Protein AF-A0A7U1GHY3-F1 (afdb_monomer_lite)

Radius of gyration: 21.49 Å; chains: 1; bounding box: 60×37×53 Å

Structure (mmCIF, N/CA/C/O backbone):
data_AF-A0A7U1GHY3-F1
#
_entry.id   AF-A0A7U1GHY3-F1
#
loop_
_atom_site.group_PDB
_atom_site.id
_atom_site.type_symbol
_atom_site.label_atom_id
_atom_site.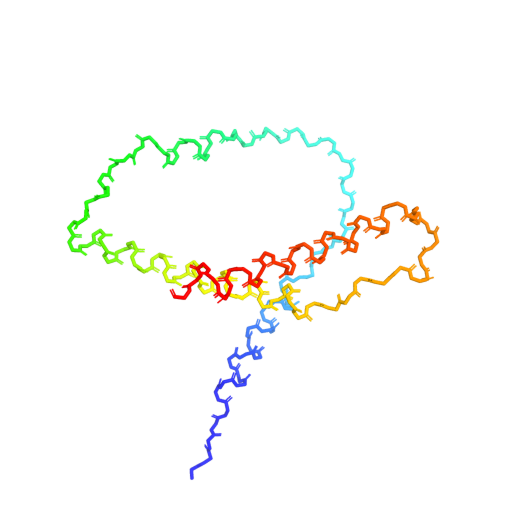label_alt_id
_atom_site.label_comp_id
_atom_site.label_asym_id
_atom_site.label_entity_id
_atom_site.label_seq_id
_atom_site.pdbx_PDB_ins_code
_atom_site.Cartn_x
_atom_site.Cartn_y
_atom_site.Cartn_z
_atom_site.occupancy
_atom_site.B_iso_or_equiv
_atom_site.auth_seq_id
_atom_site.auth_comp_id
_atom_site.auth_asym_id
_atom_site.auth_atom_id
_atom_site.pdbx_PDB_model_num
ATOM 1 N N . MET A 1 1 ? 39.819 6.958 12.317 1.00 42.56 1 MET A N 1
ATOM 2 C CA . MET A 1 1 ? 38.882 7.774 11.509 1.00 42.56 1 MET A CA 1
ATOM 3 C C . MET A 1 1 ? 37.484 7.627 12.092 1.00 42.56 1 MET A C 1
ATOM 5 O O . MET A 1 1 ? 36.921 6.540 12.037 1.00 42.56 1 MET A O 1
ATOM 9 N N . THR A 1 2 ? 36.945 8.674 12.709 1.00 52.19 2 THR A N 1
ATOM 10 C CA . THR A 1 2 ? 35.567 8.705 13.219 1.00 52.19 2 THR A CA 1
ATOM 11 C C . THR A 1 2 ? 34.596 8.733 12.037 1.00 52.19 2 THR A C 1
ATOM 13 O O . THR A 1 2 ? 34.580 9.682 11.254 1.00 52.19 2 THR A O 1
ATOM 16 N N . LYS A 1 3 ? 33.808 7.665 11.860 1.00 59.47 3 LYS A N 1
ATOM 17 C CA . LYS A 1 3 ? 32.784 7.591 10.810 1.00 59.47 3 LYS A CA 1
ATOM 18 C C . LYS A 1 3 ? 31.659 8.561 11.170 1.00 59.47 3 LYS A C 1
ATOM 20 O O . LYS A 1 3 ? 30.871 8.283 12.069 1.00 59.47 3 LYS A O 1
ATOM 25 N N . LYS A 1 4 ? 31.598 9.711 10.497 1.00 62.75 4 LYS A N 1
ATOM 26 C CA . LYS A 1 4 ? 30.479 10.648 10.658 1.00 62.75 4 LYS A CA 1
ATOM 27 C C . LYS A 1 4 ? 29.180 9.946 10.223 1.00 62.75 4 LYS A C 1
ATOM 29 O O . LYS A 1 4 ? 29.166 9.343 9.145 1.00 62.75 4 LYS A O 1
ATOM 34 N N . PRO A 1 5 ? 28.097 9.992 11.016 1.00 65.12 5 PRO A N 1
ATOM 35 C CA . PRO A 1 5 ? 26.867 9.264 10.727 1.00 65.12 5 PRO A CA 1
ATOM 36 C C . PRO A 1 5 ? 26.017 10.021 9.692 1.00 65.12 5 PRO A C 1
ATOM 38 O O . PRO A 1 5 ? 24.921 10.490 9.985 1.00 65.12 5 PRO A O 1
ATOM 41 N N . TYR A 1 6 ? 26.520 10.132 8.459 1.00 61.62 6 TYR A N 1
ATOM 42 C CA . TYR A 1 6 ? 25.866 10.849 7.354 1.00 61.62 6 TYR A CA 1
ATOM 43 C C . TYR A 1 6 ? 24.426 10.379 7.097 1.00 61.62 6 TYR A C 1
ATOM 45 O O . TYR A 1 6 ? 23.556 11.193 6.804 1.00 61.62 6 TYR A O 1
ATOM 53 N N . LYS A 1 7 ? 24.147 9.082 7.282 1.00 56.09 7 LYS A N 1
ATOM 54 C CA . LYS A 1 7 ? 22.798 8.509 7.133 1.00 56.09 7 LYS A CA 1
ATOM 55 C C . LYS A 1 7 ? 21.811 9.031 8.182 1.00 56.09 7 LYS A C 1
ATOM 57 O O . LYS A 1 7 ? 20.653 9.266 7.863 1.00 56.09 7 LYS A O 1
ATOM 62 N N . VAL A 1 8 ? 22.276 9.244 9.415 1.00 59.31 8 VAL A N 1
ATOM 63 C CA . VAL A 1 8 ? 21.449 9.780 10.507 1.00 59.31 8 VAL A CA 1
ATOM 64 C C . VAL A 1 8 ? 21.209 11.272 10.295 1.00 59.31 8 VAL A C 1
ATOM 66 O O . VAL A 1 8 ? 20.097 11.738 10.503 1.00 59.31 8 VAL A O 1
ATOM 69 N N . MET A 1 9 ? 22.225 11.994 9.811 1.00 59.69 9 MET A N 1
ATOM 70 C CA . MET A 1 9 ? 22.146 13.432 9.540 1.00 59.69 9 MET A CA 1
ATOM 71 C C . MET A 1 9 ? 21.216 13.771 8.363 1.00 59.69 9 MET A C 1
ATOM 73 O O . MET A 1 9 ? 20.467 14.739 8.432 1.00 59.69 9 MET A O 1
ATOM 77 N N . ALA A 1 10 ? 21.226 12.965 7.297 1.00 59.91 10 ALA A N 1
ATOM 78 C CA . ALA A 1 10 ? 20.310 13.141 6.169 1.00 59.91 10 ALA A CA 1
ATOM 79 C C . ALA A 1 10 ? 18.853 12.837 6.559 1.00 59.91 10 ALA A C 1
ATOM 81 O O . ALA A 1 10 ? 17.941 13.573 6.185 1.00 59.91 10 ALA A O 1
ATOM 82 N N . LEU A 1 11 ? 18.637 11.785 7.360 1.00 55.78 11 LEU A N 1
ATOM 83 C CA . LEU A 1 11 ? 17.307 11.420 7.847 1.00 55.78 11 LEU A CA 1
ATOM 84 C C . LEU A 1 11 ? 16.735 12.486 8.794 1.00 55.78 11 LEU A C 1
ATOM 86 O O . LEU A 1 11 ? 15.566 12.843 8.680 1.00 55.78 11 LEU A O 1
ATOM 90 N N . SER A 1 12 ? 17.552 13.035 9.696 1.00 57.09 12 SER A N 1
ATOM 91 C CA . SER A 1 12 ? 17.113 14.095 10.606 1.00 57.09 12 SER A CA 1
ATOM 92 C C . SER A 1 12 ? 16.854 15.422 9.890 1.00 57.09 12 SER A C 1
ATOM 94 O O . SER A 1 12 ? 15.897 16.110 10.240 1.00 57.09 12 SER A O 1
ATOM 96 N N . ALA A 1 13 ? 17.632 15.755 8.854 1.00 58.19 13 ALA A N 1
ATOM 97 C CA . ALA A 1 13 ? 17.376 16.926 8.016 1.00 58.19 13 ALA A CA 1
ATOM 98 C C . ALA A 1 13 ? 16.031 16.822 7.276 1.00 58.19 13 ALA A C 1
ATOM 100 O O . ALA A 1 13 ? 15.251 17.771 7.300 1.00 58.19 13 ALA A O 1
ATOM 101 N N . LEU A 1 14 ? 15.713 15.660 6.691 1.00 54.12 14 LEU A N 1
ATOM 102 C CA . LEU A 1 14 ? 14.415 15.433 6.043 1.00 54.12 14 LEU A CA 1
ATOM 103 C C . LEU A 1 14 ? 13.254 15.551 7.041 1.00 54.12 14 LEU A C 1
ATOM 105 O O . LEU A 1 14 ? 12.289 16.264 6.776 1.00 54.12 14 LEU A O 1
ATOM 109 N N . MET A 1 15 ? 13.366 14.928 8.218 1.00 55.78 15 MET A N 1
ATOM 110 C CA . MET A 1 15 ? 12.327 14.997 9.256 1.00 55.78 15 MET A CA 1
ATOM 111 C C . MET A 1 15 ? 12.092 16.430 9.768 1.00 55.78 15 MET A C 1
ATOM 113 O O . MET A 1 15 ? 10.948 16.812 10.014 1.00 55.78 15 MET A O 1
ATOM 117 N N . ALA A 1 16 ? 13.144 17.247 9.889 1.00 55.62 16 ALA A N 1
ATOM 118 C CA . ALA A 1 16 ? 13.033 18.646 10.308 1.00 55.62 16 ALA A CA 1
ATOM 119 C C . ALA A 1 16 ? 12.317 19.529 9.267 1.00 55.62 16 ALA A C 1
ATOM 121 O O . ALA A 1 16 ? 11.510 20.381 9.643 1.00 55.62 16 ALA A O 1
ATOM 122 N N . VAL A 1 17 ? 12.550 19.294 7.969 1.00 56.41 17 VAL A N 1
ATOM 123 C CA . VAL A 1 17 ? 11.845 19.997 6.879 1.00 56.41 17 VAL A CA 1
ATOM 124 C C . VAL A 1 17 ? 10.341 19.702 6.914 1.00 56.41 17 VAL A C 1
ATOM 126 O O . VAL A 1 17 ? 9.534 20.620 6.777 1.00 56.41 17 VAL A O 1
ATOM 129 N N . PHE A 1 18 ? 9.940 18.455 7.186 1.00 57.97 18 PHE A N 1
ATOM 130 C CA . PHE A 1 18 ? 8.520 18.108 7.319 1.00 57.97 18 PHE A CA 1
ATOM 131 C C . PHE A 1 18 ? 7.866 18.708 8.572 1.00 57.97 18 PHE A C 1
ATOM 133 O O . PHE A 1 18 ? 6.717 19.141 8.504 1.00 57.97 18 PHE A O 1
ATOM 140 N N . ALA A 1 19 ? 8.572 18.779 9.704 1.00 57.09 19 ALA A N 1
ATOM 141 C CA . ALA A 1 19 ? 8.022 19.353 10.935 1.00 57.09 19 ALA A CA 1
ATOM 142 C C . ALA A 1 19 ? 7.792 20.874 10.830 1.00 57.09 19 ALA A C 1
ATOM 144 O O . ALA A 1 19 ? 6.787 21.376 11.328 1.00 57.09 19 ALA A O 1
ATOM 145 N N . ALA A 1 20 ? 8.674 21.600 10.137 1.00 54.81 20 ALA A N 1
ATOM 146 C CA . ALA A 1 20 ? 8.514 23.037 9.909 1.00 54.81 20 ALA A CA 1
ATOM 147 C C . ALA A 1 20 ? 7.420 23.371 8.872 1.00 54.81 20 ALA A C 1
ATOM 149 O O . ALA A 1 20 ? 6.839 24.452 8.926 1.00 54.81 20 ALA A O 1
ATOM 150 N N . GLY A 1 21 ? 7.111 22.450 7.949 1.00 52.31 21 GLY A N 1
ATOM 151 C CA . GLY A 1 21 ? 6.108 22.652 6.894 1.00 52.31 21 GLY A CA 1
ATOM 152 C C . GLY A 1 21 ? 4.651 22.365 7.286 1.00 52.31 21 GLY A C 1
ATOM 153 O O . GLY A 1 21 ? 3.753 22.718 6.530 1.00 52.31 21 GLY A O 1
ATOM 154 N N . ASN A 1 22 ? 4.394 21.743 8.445 1.00 44.84 22 ASN A N 1
ATOM 155 C CA . ASN A 1 22 ? 3.051 21.296 8.858 1.00 44.84 22 ASN A CA 1
ATOM 156 C C . ASN A 1 22 ? 2.434 22.113 10.010 1.00 44.84 22 ASN A C 1
ATOM 158 O O . ASN A 1 22 ? 1.581 21.612 10.738 1.00 44.84 22 ASN A O 1
ATOM 162 N N . ILE A 1 23 ? 2.811 23.384 10.166 1.00 50.34 23 ILE A N 1
ATOM 163 C CA . ILE A 1 23 ? 2.030 24.334 10.974 1.00 50.34 23 ILE A CA 1
ATOM 164 C C . ILE A 1 23 ? 1.059 25.068 10.038 1.00 50.34 23 ILE A C 1
ATOM 166 O O . ILE A 1 23 ? 1.198 26.259 9.777 1.00 50.34 23 ILE A O 1
ATOM 170 N N . MET A 1 24 ? 0.091 24.342 9.473 1.00 48.81 24 MET A N 1
ATOM 171 C CA . MET A 1 24 ? -1.077 24.965 8.845 1.00 48.81 24 MET A CA 1
ATOM 172 C C . MET A 1 24 ? -2.170 25.110 9.909 1.00 48.81 24 MET A C 1
ATOM 174 O O . MET A 1 24 ? -2.505 24.114 10.557 1.00 48.81 24 MET A O 1
ATOM 178 N N . PRO A 1 25 ? -2.733 26.308 10.137 1.00 45.38 25 PRO A N 1
ATOM 179 C CA . PRO A 1 25 ? -3.811 26.454 11.097 1.00 45.38 25 PRO A CA 1
ATOM 180 C C . PRO A 1 25 ? -5.060 25.731 10.578 1.00 45.38 25 PRO A C 1
ATOM 182 O O . PRO A 1 25 ? -5.420 25.818 9.403 1.00 45.38 25 PRO A O 1
ATOM 185 N N . THR A 1 26 ? -5.732 25.002 11.465 1.00 50.44 26 THR A N 1
ATOM 186 C CA . THR A 1 26 ? -6.987 24.302 11.185 1.00 50.44 26 THR A CA 1
ATOM 187 C C . THR A 1 26 ? -8.140 25.302 11.107 1.00 50.44 26 THR A C 1
ATOM 189 O O . THR A 1 26 ? -8.936 25.453 12.029 1.00 50.44 26 THR A O 1
ATOM 192 N N . HIS A 1 27 ? -8.240 26.013 9.988 1.00 47.28 27 HIS A N 1
ATOM 193 C CA . HIS A 1 27 ? -9.439 26.771 9.652 1.00 47.28 27 HIS A CA 1
ATOM 194 C C . HIS A 1 27 ? -10.467 25.810 9.043 1.00 47.28 27 HIS A C 1
ATOM 196 O O . HIS A 1 27 ? -10.266 25.265 7.957 1.00 47.28 27 HIS A O 1
ATOM 202 N N . THR A 1 28 ? -11.580 25.590 9.733 1.00 51.12 28 THR A N 1
ATOM 203 C CA . THR A 1 28 ? -12.742 24.893 9.179 1.00 51.12 28 THR A CA 1
ATOM 204 C C . THR A 1 28 ? -13.459 25.822 8.202 1.00 51.12 28 THR A C 1
ATOM 206 O O . THR A 1 28 ? -14.233 26.682 8.620 1.00 51.12 28 THR A O 1
ATOM 209 N N . TYR A 1 29 ? -13.219 25.660 6.903 1.00 49.09 29 TYR A N 1
ATOM 210 C CA . TYR A 1 29 ? -14.038 26.298 5.874 1.00 49.09 29 TYR A CA 1
ATOM 211 C C . TYR A 1 29 ? -15.171 25.352 5.470 1.00 49.09 29 TYR A C 1
ATOM 213 O O . TYR A 1 29 ? -15.026 24.515 4.584 1.00 49.09 29 TYR A O 1
ATOM 221 N N . ALA A 1 30 ? -16.313 25.497 6.142 1.00 51.53 30 ALA A N 1
ATOM 222 C CA . ALA A 1 30 ? -17.610 25.108 5.602 1.00 51.53 30 ALA A CA 1
ATOM 223 C C . ALA A 1 30 ? -18.106 26.258 4.713 1.00 51.53 30 ALA A C 1
ATOM 225 O O . ALA A 1 30 ? -18.882 27.107 5.136 1.00 51.53 30 ALA A O 1
ATOM 226 N N . ALA A 1 31 ? -17.583 26.327 3.495 1.00 46.34 31 ALA A N 1
ATOM 227 C CA . ALA A 1 31 ? -18.105 27.181 2.441 1.00 46.34 31 ALA A CA 1
ATOM 228 C C . ALA A 1 31 ? -18.090 26.349 1.163 1.00 46.34 31 ALA A C 1
ATOM 230 O O . ALA A 1 31 ? -17.046 25.797 0.802 1.00 46.34 31 ALA A O 1
ATOM 231 N N . GLU A 1 32 ? -19.251 26.211 0.519 1.00 46.38 32 GLU A N 1
ATOM 232 C CA . GLU A 1 32 ? -19.356 25.607 -0.807 1.00 46.38 32 GLU A CA 1
ATOM 233 C C . GLU A 1 32 ? -18.311 26.251 -1.713 1.00 46.38 32 GLU A C 1
ATOM 235 O O . GLU A 1 32 ? -18.353 27.443 -2.024 1.00 46.38 32 GLU A O 1
ATOM 240 N N . SER A 1 33 ? -17.316 25.454 -2.085 1.00 36.41 33 SER A N 1
ATOM 241 C CA . SER A 1 33 ? -16.278 25.893 -2.993 1.00 36.41 33 SER A CA 1
ATOM 242 C C . SER A 1 33 ? -16.913 26.082 -4.365 1.00 36.41 33 SER A C 1
ATOM 244 O O . SER A 1 33 ? -17.073 25.130 -5.119 1.00 36.41 33 SER A O 1
ATOM 246 N N . THR A 1 34 ? -17.185 27.331 -4.737 1.00 43.47 34 THR A N 1
ATOM 247 C CA . THR A 1 34 ? -17.360 27.774 -6.133 1.00 43.47 34 THR A CA 1
ATOM 248 C C . THR A 1 34 ? -16.030 27.768 -6.901 1.00 43.47 34 THR A C 1
ATOM 250 O O . THR A 1 34 ? -15.843 28.474 -7.892 1.00 43.47 34 THR A O 1
ATOM 253 N N . VAL A 1 35 ? -15.083 26.931 -6.469 1.00 40.34 35 VAL A N 1
ATOM 254 C CA . VAL A 1 35 ? -13.895 26.594 -7.235 1.00 40.34 35 VAL A CA 1
ATOM 255 C C . VAL A 1 35 ? -14.390 25.733 -8.383 1.00 40.34 35 VAL A C 1
ATOM 257 O O . VAL A 1 35 ? -14.799 24.591 -8.175 1.00 40.34 35 VAL A O 1
ATOM 260 N N . LYS A 1 36 ? -14.390 26.302 -9.595 1.00 38.50 36 LYS A N 1
ATOM 261 C CA . LYS A 1 36 ? -14.532 25.541 -10.838 1.00 38.50 36 LYS A CA 1
ATOM 262 C C . LYS A 1 36 ? -13.689 24.284 -10.686 1.00 38.50 36 LYS A C 1
ATOM 264 O O . LYS A 1 36 ? -12.466 24.387 -10.593 1.00 38.50 36 LYS A O 1
ATOM 269 N N . GLN A 1 37 ? -14.359 23.134 -10.612 1.00 40.94 37 GLN A N 1
ATOM 270 C CA . GLN A 1 37 ? -13.711 21.836 -10.657 1.00 40.94 37 GLN A CA 1
ATOM 271 C C . GLN A 1 37 ? -12.705 21.908 -11.799 1.00 40.94 37 GLN A C 1
ATOM 273 O O . GLN A 1 37 ? -13.097 22.155 -12.944 1.00 40.94 37 GLN A O 1
ATOM 278 N N . ALA A 1 38 ? -11.415 21.779 -11.479 1.00 40.75 38 ALA A N 1
ATOM 279 C CA . ALA A 1 38 ? -10.418 21.544 -12.503 1.00 40.75 38 ALA A CA 1
ATOM 280 C C . ALA A 1 38 ? -10.963 20.357 -13.301 1.00 40.75 38 ALA A C 1
ATOM 282 O O . ALA A 1 38 ? -11.239 19.312 -12.699 1.00 40.75 38 ALA A O 1
ATOM 283 N N . PRO A 1 39 ? -11.279 20.540 -14.592 1.00 36.62 39 PRO A N 1
ATOM 284 C CA . PRO A 1 39 ? -12.005 19.527 -15.319 1.00 36.62 39 PRO A CA 1
ATOM 285 C C . PRO A 1 39 ? -11.173 18.253 -15.242 1.00 36.62 39 PRO A C 1
ATOM 287 O O . PRO A 1 39 ? -9.981 18.268 -15.537 1.00 36.62 39 PRO A O 1
ATOM 290 N N . VAL A 1 40 ? -11.815 17.145 -14.870 1.00 39.97 40 VAL A N 1
ATOM 291 C CA . VAL A 1 40 ? -11.243 15.782 -14.868 1.00 39.97 40 VAL A CA 1
ATOM 292 C C . VAL A 1 40 ? -10.594 15.440 -16.232 1.00 39.97 40 VAL A C 1
ATOM 294 O O . VAL A 1 40 ? -9.749 14.559 -16.353 1.00 39.97 40 VAL A O 1
ATOM 297 N N . HIS A 1 41 ? -10.895 16.240 -17.254 1.00 35.47 41 HIS A N 1
ATOM 298 C CA . HIS A 1 41 ? -10.271 16.287 -18.568 1.00 35.47 41 HIS A CA 1
ATOM 299 C C . HIS A 1 41 ? -8.794 16.726 -18.586 1.00 35.47 41 HIS A C 1
ATOM 301 O O . HIS A 1 41 ? -8.134 16.503 -19.595 1.00 35.47 41 HIS A O 1
ATOM 307 N N . ALA A 1 42 ? -8.235 17.303 -17.516 1.00 38.00 42 ALA A N 1
ATOM 308 C CA . ALA A 1 42 ? -6.793 17.560 -17.430 1.00 38.00 42 ALA A CA 1
ATOM 309 C C . ALA A 1 42 ? -5.985 16.252 -17.348 1.00 38.00 42 ALA A C 1
ATOM 311 O O . ALA A 1 42 ? -4.862 16.196 -17.838 1.00 38.00 42 ALA A O 1
ATOM 312 N N . VAL A 1 43 ? -6.584 15.180 -16.815 1.00 42.75 43 VAL A N 1
ATOM 313 C CA . VAL A 1 43 ? -5.997 13.832 -16.854 1.00 42.75 43 VAL A CA 1
ATOM 314 C C . VAL A 1 43 ? -6.252 13.172 -18.215 1.00 42.75 43 VAL A C 1
ATOM 316 O O . VAL A 1 43 ? -5.384 12.481 -18.732 1.00 42.75 43 VAL A O 1
ATOM 319 N N . ALA A 1 44 ? -7.391 13.450 -18.861 1.00 36.69 44 ALA A N 1
ATOM 320 C CA . ALA A 1 44 ? -7.698 12.919 -20.196 1.00 36.69 44 ALA A CA 1
ATOM 321 C C . ALA A 1 44 ? -6.881 13.577 -21.331 1.00 36.69 44 ALA A C 1
ATOM 323 O O . ALA A 1 44 ? -6.631 12.943 -22.356 1.00 36.69 44 ALA A O 1
ATOM 324 N N . LYS A 1 45 ? -6.419 14.824 -21.156 1.00 36.59 45 LYS A N 1
ATOM 325 C CA . LYS A 1 45 ? -5.495 15.485 -22.094 1.00 36.59 45 LYS A CA 1
ATOM 326 C C . LYS A 1 45 ? -4.053 14.982 -22.010 1.00 36.59 45 LYS A C 1
ATOM 328 O O . LYS A 1 45 ? -3.288 15.269 -22.918 1.00 36.59 45 LYS A O 1
ATOM 333 N N . ALA A 1 46 ? -3.690 14.208 -20.988 1.00 41.03 46 ALA A N 1
ATOM 334 C CA . ALA A 1 46 ? -2.386 13.546 -20.941 1.00 41.03 46 ALA A CA 1
ATOM 335 C C . ALA A 1 46 ? -2.318 12.285 -21.828 1.00 41.03 46 ALA A C 1
ATOM 337 O O . ALA A 1 46 ? -1.251 11.703 -21.974 1.00 41.03 46 ALA A O 1
ATOM 338 N N . TYR A 1 47 ? -3.446 11.854 -22.407 1.00 44.25 47 TYR A N 1
ATOM 339 C CA . TYR A 1 47 ? -3.554 10.606 -23.167 1.00 44.25 47 TYR A CA 1
ATOM 340 C C . TYR A 1 47 ? -3.798 10.794 -24.668 1.00 44.25 47 TYR A C 1
ATOM 342 O O . TYR A 1 47 ? -4.039 9.794 -25.325 1.00 44.25 47 TYR A O 1
ATOM 350 N N . ASN A 1 48 ? -3.796 12.014 -25.218 1.00 41.41 48 ASN A N 1
ATOM 351 C CA . ASN A 1 48 ? -4.022 12.230 -26.661 1.00 41.41 48 ASN A CA 1
ATOM 352 C C . ASN A 1 48 ? -2.860 12.909 -27.402 1.00 41.41 48 ASN A C 1
ATOM 354 O O . ASN A 1 48 ? -2.874 12.906 -28.626 1.00 41.41 48 ASN A O 1
ATOM 358 N N . ASP A 1 49 ? -1.841 13.403 -26.694 1.00 43.31 49 ASP A N 1
ATOM 359 C CA . ASP A 1 49 ? -0.535 13.705 -27.288 1.00 43.31 49 ASP A CA 1
ATOM 360 C C . ASP A 1 49 ? 0.396 12.529 -26.991 1.00 43.31 49 ASP A C 1
ATOM 362 O O . ASP A 1 49 ? 1.261 12.590 -26.119 1.00 43.31 49 ASP A O 1
ATOM 366 N N . TYR A 1 50 ? 0.224 11.421 -27.712 1.00 47.19 50 TYR A N 1
ATOM 367 C CA . TYR A 1 50 ? 1.340 10.496 -27.925 1.00 47.19 50 TYR A CA 1
ATOM 368 C C . TYR A 1 50 ? 2.274 11.136 -28.962 1.00 47.19 50 TYR A C 1
ATOM 370 O O . TYR A 1 50 ? 2.487 10.602 -30.049 1.00 47.19 50 TYR A O 1
ATOM 378 N N . GLU A 1 51 ? 2.816 12.312 -28.639 1.00 51.09 51 GLU A N 1
ATOM 379 C CA . GLU A 1 51 ? 4.091 12.709 -29.216 1.00 51.09 51 GLU A CA 1
ATOM 380 C C . GLU A 1 51 ? 5.110 11.717 -28.662 1.00 51.09 51 GLU A C 1
ATOM 382 O O . GLU A 1 51 ? 5.555 11.805 -27.523 1.00 51.09 51 GLU A O 1
ATOM 387 N N . GLU A 1 52 ? 5.333 10.677 -29.461 1.00 52.53 52 GLU A N 1
ATOM 388 C CA . GLU A 1 52 ? 6.461 9.769 -29.391 1.00 52.53 52 GLU A CA 1
ATOM 389 C C . GLU A 1 52 ? 6.770 9.243 -27.980 1.00 52.53 52 GLU A C 1
ATOM 391 O O . GLU A 1 52 ? 7.711 9.661 -27.307 1.00 52.53 52 GLU A O 1
ATOM 396 N N . TYR A 1 53 ? 6.120 8.137 -27.607 1.00 54.69 53 TYR A N 1
ATOM 397 C CA . TYR A 1 53 ? 6.893 7.096 -26.926 1.00 54.69 53 TYR A CA 1
ATOM 398 C C . TYR A 1 53 ? 7.885 6.529 -27.954 1.00 54.69 53 TYR A C 1
ATOM 400 O O . TYR A 1 53 ? 7.728 5.421 -28.468 1.00 54.69 53 TYR A O 1
ATOM 408 N N . SER A 1 54 ? 8.868 7.345 -28.341 1.00 60.47 54 SER A N 1
ATOM 409 C CA . SER A 1 54 ? 9.972 6.908 -29.169 1.00 60.47 54 SER A CA 1
ATOM 410 C C . SER A 1 54 ? 10.768 5.979 -28.277 1.00 60.47 54 SER A C 1
ATOM 412 O O . SER A 1 54 ? 11.570 6.417 -27.458 1.00 60.47 54 SER A O 1
ATOM 414 N N . LEU A 1 55 ? 10.541 4.672 -28.398 1.00 67.38 55 LEU A N 1
ATOM 415 C CA . LEU A 1 55 ? 11.361 3.647 -27.745 1.00 67.38 55 LEU A CA 1
ATOM 416 C C . LEU A 1 55 ? 12.800 3.618 -28.308 1.00 67.38 55 LEU A C 1
ATOM 418 O O . LEU A 1 55 ? 13.505 2.619 -28.179 1.00 67.38 55 LEU A O 1
ATOM 422 N N . GLY A 1 56 ? 13.248 4.706 -28.941 1.00 80.00 56 GLY A N 1
ATOM 423 C CA . GLY A 1 56 ? 14.652 5.002 -29.126 1.00 80.00 56 GLY A CA 1
ATOM 424 C C . GLY A 1 56 ? 15.365 5.209 -27.780 1.00 80.00 56 GLY A C 1
ATOM 425 O O . GLY A 1 56 ? 14.727 5.323 -26.730 1.00 80.00 56 GLY A O 1
ATOM 426 N N . PRO A 1 57 ? 16.706 5.255 -27.791 1.00 82.38 57 PRO A N 1
ATOM 427 C CA . PRO A 1 57 ? 17.513 5.204 -26.572 1.00 82.38 57 PRO A CA 1
ATOM 428 C C . PRO A 1 57 ? 17.158 6.258 -25.512 1.00 82.38 57 PRO A C 1
ATOM 430 O O . PRO A 1 57 ? 17.098 5.929 -24.330 1.00 82.38 57 PRO A O 1
ATOM 433 N N . GLU A 1 58 ? 16.876 7.497 -25.924 1.00 85.38 58 GLU A N 1
ATOM 434 C CA . GLU A 1 58 ? 16.553 8.588 -24.992 1.00 85.38 58 GLU A CA 1
ATOM 435 C C . GLU A 1 58 ? 15.153 8.443 -24.379 1.00 85.38 58 GLU A C 1
ATOM 437 O O . GLU A 1 58 ? 15.000 8.573 -23.168 1.00 85.38 58 GLU A O 1
ATOM 442 N N . GLY A 1 59 ? 14.138 8.073 -25.170 1.00 85.56 59 GLY A N 1
ATOM 443 C CA . GLY A 1 59 ? 12.790 7.848 -24.639 1.00 85.56 59 GLY A CA 1
ATOM 444 C C . GLY A 1 59 ? 12.726 6.645 -23.693 1.00 85.56 59 GLY A C 1
ATOM 445 O O . GLY A 1 59 ? 12.034 6.690 -22.673 1.00 85.56 59 GLY A O 1
ATOM 446 N N . LEU A 1 60 ? 13.509 5.593 -23.965 1.00 86.62 60 LEU A N 1
ATOM 447 C CA . LEU A 1 60 ? 13.665 4.469 -23.038 1.00 86.62 60 LEU A CA 1
ATOM 448 C C . LEU A 1 60 ? 14.350 4.902 -21.732 1.00 86.62 60 LEU A C 1
ATOM 450 O O . LEU A 1 60 ? 13.899 4.517 -20.653 1.00 86.62 60 LEU A O 1
ATOM 454 N N . LYS A 1 61 ? 15.409 5.713 -21.809 1.00 87.75 61 LYS A N 1
ATOM 455 C CA . LYS A 1 61 ? 16.109 6.243 -20.632 1.00 87.75 61 LYS A CA 1
ATOM 456 C C . LYS A 1 61 ? 15.176 7.077 -19.751 1.00 87.75 61 LYS A C 1
ATOM 458 O O . LYS A 1 61 ? 15.075 6.801 -18.556 1.00 87.75 61 LYS A O 1
ATOM 463 N N . ASP A 1 62 ? 14.434 8.014 -20.334 1.00 88.81 62 ASP A N 1
ATOM 464 C CA . ASP A 1 62 ? 13.478 8.855 -19.605 1.00 88.81 62 ASP A CA 1
ATOM 465 C C . ASP A 1 62 ? 12.368 8.020 -18.949 1.00 88.81 62 ASP A C 1
ATOM 467 O O . ASP A 1 62 ? 11.987 8.250 -17.795 1.00 88.81 62 ASP A O 1
ATOM 471 N N . ALA A 1 63 ? 11.863 7.006 -19.658 1.00 88.19 63 ALA A N 1
ATOM 472 C CA . ALA A 1 63 ? 10.885 6.069 -19.119 1.00 88.19 63 ALA A CA 1
ATOM 473 C C . ALA A 1 63 ? 11.435 5.295 -17.912 1.00 88.19 63 ALA A C 1
ATOM 475 O O . ALA A 1 63 ? 10.734 5.146 -16.906 1.00 88.19 63 ALA A O 1
ATOM 476 N N . MET A 1 64 ? 12.687 4.834 -17.979 1.00 90.19 64 MET A N 1
ATOM 477 C CA . MET A 1 64 ? 13.352 4.137 -16.876 1.00 90.19 64 MET A CA 1
ATOM 478 C C . MET A 1 64 ? 13.576 5.055 -15.670 1.00 90.19 64 MET A C 1
ATOM 480 O O . MET A 1 64 ? 13.255 4.664 -14.547 1.00 90.19 64 MET A O 1
ATOM 484 N N . GLU A 1 65 ? 14.062 6.281 -15.884 1.00 91.38 65 GLU A N 1
ATOM 485 C CA . GLU A 1 65 ? 14.282 7.262 -14.813 1.00 91.38 65 GLU A CA 1
ATOM 486 C C . GLU A 1 65 ? 12.971 7.613 -14.093 1.00 91.38 65 GLU A C 1
ATOM 488 O O . GLU A 1 65 ? 12.897 7.585 -12.857 1.00 91.38 65 GLU A O 1
ATOM 493 N N . ARG A 1 66 ? 11.898 7.866 -14.853 1.00 90.50 66 ARG A N 1
ATOM 494 C CA . ARG A 1 66 ? 10.561 8.128 -14.297 1.00 90.50 66 ARG A CA 1
ATOM 495 C C . ARG A 1 66 ? 10.001 6.917 -13.557 1.00 90.50 66 ARG A C 1
ATOM 497 O O . ARG A 1 66 ? 9.457 7.075 -12.464 1.00 90.50 66 ARG A O 1
ATOM 504 N N . THR A 1 67 ? 10.139 5.719 -14.123 1.00 92.62 67 THR A N 1
ATOM 505 C CA . THR A 1 67 ? 9.654 4.475 -13.503 1.00 92.62 67 THR A CA 1
ATOM 506 C C . THR A 1 67 ? 10.366 4.209 -12.182 1.00 92.62 67 THR A C 1
ATOM 508 O O . THR A 1 67 ? 9.702 4.002 -11.168 1.00 92.62 67 THR A O 1
ATOM 511 N N . GLY A 1 68 ? 11.700 4.295 -12.156 1.00 92.50 68 GLY A N 1
ATOM 512 C CA . GLY A 1 68 ? 12.488 4.110 -10.938 1.00 92.50 68 GLY A CA 1
ATOM 513 C C . GLY A 1 68 ? 12.148 5.138 -9.855 1.00 92.50 68 GLY A C 1
ATOM 514 O O . GLY A 1 68 ? 11.963 4.777 -8.691 1.00 92.50 68 GLY A O 1
ATOM 515 N N . SER A 1 69 ? 11.986 6.409 -10.238 1.00 93.31 69 SER A N 1
ATOM 516 C CA . SER A 1 69 ? 11.631 7.485 -9.302 1.00 93.31 69 SER A CA 1
ATOM 517 C C . SER A 1 69 ? 10.241 7.279 -8.689 1.00 93.31 69 SER A C 1
ATOM 519 O O . SER A 1 69 ? 10.068 7.412 -7.477 1.00 93.31 69 SER A O 1
ATOM 521 N N . ASN A 1 70 ? 9.255 6.885 -9.500 1.00 94.38 70 ASN A N 1
ATOM 522 C CA . ASN A 1 70 ? 7.905 6.581 -9.023 1.00 94.38 70 ASN A CA 1
ATOM 523 C C . ASN A 1 70 ? 7.868 5.315 -8.155 1.00 94.38 70 ASN A C 1
ATOM 525 O O . ASN A 1 70 ? 7.159 5.291 -7.149 1.00 94.38 70 ASN A O 1
ATOM 529 N N . ALA A 1 71 ? 8.655 4.288 -8.489 1.00 96.31 71 ALA A N 1
ATOM 530 C CA . ALA A 1 71 ? 8.761 3.074 -7.683 1.00 96.31 71 ALA A CA 1
ATOM 531 C C . ALA A 1 71 ? 9.306 3.367 -6.274 1.00 96.31 71 ALA A C 1
ATOM 533 O O . ALA A 1 71 ? 8.799 2.820 -5.296 1.00 96.31 71 ALA A O 1
ATOM 534 N N . LEU A 1 72 ? 10.267 4.289 -6.146 1.00 96.44 72 LEU A N 1
ATOM 535 C CA . LEU A 1 72 ? 10.783 4.732 -4.845 1.00 96.44 72 LEU A CA 1
ATOM 536 C C . LEU A 1 72 ? 9.703 5.435 -4.009 1.00 96.44 72 LEU A C 1
ATOM 538 O O . LEU A 1 72 ? 9.574 5.180 -2.811 1.00 96.44 72 LEU A O 1
ATOM 542 N N . VAL A 1 73 ? 8.897 6.299 -4.631 1.00 97.06 73 VAL A N 1
ATOM 543 C CA . VAL A 1 73 ? 7.759 6.945 -3.955 1.00 97.06 73 VAL A CA 1
ATOM 544 C C . VAL A 1 73 ? 6.746 5.896 -3.488 1.00 97.06 73 VAL A C 1
ATOM 546 O O . VAL A 1 73 ? 6.300 5.933 -2.340 1.00 97.06 73 VAL A O 1
ATOM 549 N N . MET A 1 74 ? 6.429 4.923 -4.343 1.00 97.75 74 MET A N 1
ATOM 550 C CA . MET A 1 74 ? 5.526 3.820 -4.009 1.00 97.75 74 MET A CA 1
ATOM 551 C C . MET A 1 74 ? 6.055 2.959 -2.856 1.00 97.75 74 MET A C 1
ATOM 553 O O . MET A 1 74 ? 5.285 2.625 -1.956 1.00 97.75 74 MET A O 1
ATOM 557 N N . ASP A 1 75 ? 7.358 2.667 -2.814 1.00 97.50 75 ASP A N 1
ATOM 558 C CA . ASP A 1 75 ? 7.995 1.976 -1.686 1.00 97.50 75 ASP A CA 1
ATOM 559 C C . ASP A 1 75 ? 7.795 2.715 -0.370 1.00 97.50 75 ASP A C 1
ATOM 561 O O . ASP A 1 75 ? 7.426 2.113 0.641 1.00 97.50 75 ASP A O 1
ATOM 565 N N . LEU A 1 76 ? 8.029 4.028 -0.378 1.00 97.88 76 LEU A N 1
ATOM 566 C CA . LEU A 1 76 ? 7.889 4.848 0.815 1.00 97.88 76 LEU A CA 1
ATOM 567 C C . LEU A 1 76 ? 6.447 4.818 1.338 1.00 97.88 76 LEU A C 1
ATOM 569 O O . LEU A 1 76 ? 6.233 4.620 2.539 1.00 97.88 76 LEU A O 1
ATOM 573 N N . TYR A 1 77 ? 5.454 4.966 0.457 1.00 97.94 77 TYR A N 1
ATOM 574 C CA . TYR A 1 77 ? 4.044 4.888 0.843 1.00 97.94 77 TYR A CA 1
ATOM 575 C C . TYR A 1 77 ? 3.653 3.495 1.336 1.00 97.94 77 TYR A C 1
ATOM 5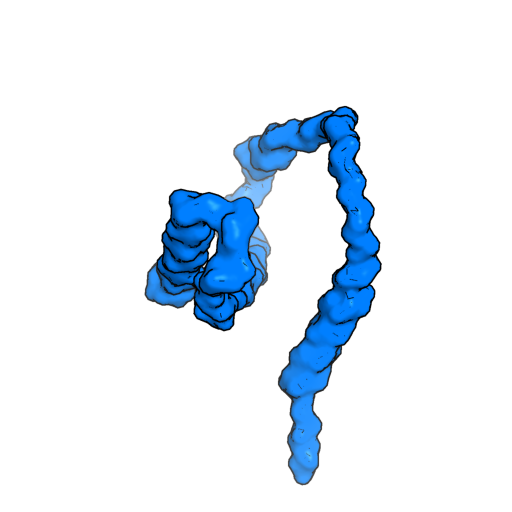77 O O . TYR A 1 77 ? 3.026 3.379 2.391 1.00 97.94 77 TYR A O 1
ATOM 585 N N . ALA A 1 78 ? 4.057 2.440 0.628 1.00 98.44 78 ALA A N 1
ATOM 586 C CA . ALA A 1 78 ? 3.753 1.065 1.005 1.00 98.44 78 ALA A CA 1
ATOM 587 C C . ALA A 1 78 ? 4.321 0.730 2.392 1.00 98.44 78 ALA A C 1
ATOM 589 O O . ALA A 1 78 ? 3.603 0.236 3.265 1.00 98.44 78 ALA A O 1
ATOM 590 N N . LEU A 1 79 ? 5.587 1.077 2.638 1.00 98.25 79 LEU A N 1
ATOM 591 C CA . LEU A 1 79 ? 6.225 0.884 3.938 1.00 98.25 79 LEU A CA 1
ATOM 592 C C . LEU A 1 79 ? 5.553 1.717 5.034 1.00 98.25 79 LEU A C 1
ATOM 594 O O . LEU A 1 79 ? 5.349 1.206 6.135 1.00 98.25 79 LEU A O 1
ATOM 598 N N . THR A 1 80 ? 5.162 2.960 4.744 1.00 98.12 80 THR A N 1
ATOM 599 C CA . THR A 1 80 ? 4.447 3.817 5.704 1.00 98.12 80 THR A CA 1
ATOM 600 C C . THR A 1 80 ? 3.109 3.199 6.112 1.00 98.12 80 THR A C 1
ATOM 602 O O . THR A 1 80 ? 2.832 3.086 7.305 1.00 98.12 80 THR A O 1
ATOM 605 N N . ILE A 1 81 ? 2.316 2.718 5.150 1.00 98.19 81 ILE A N 1
ATOM 606 C CA . ILE A 1 81 ? 1.027 2.053 5.407 1.00 98.19 81 ILE A CA 1
ATOM 607 C C . ILE A 1 81 ? 1.220 0.780 6.244 1.00 98.19 81 ILE A C 1
ATOM 609 O O . ILE A 1 81 ? 0.472 0.528 7.191 1.00 98.19 81 ILE A O 1
ATOM 613 N N . ILE A 1 82 ? 2.242 -0.022 5.931 1.00 97.94 82 ILE A N 1
ATOM 614 C CA . ILE A 1 82 ? 2.548 -1.259 6.665 1.00 97.94 82 ILE A CA 1
ATOM 615 C C . ILE A 1 82 ? 2.997 -0.965 8.101 1.00 97.94 82 ILE A C 1
ATOM 617 O O . ILE A 1 82 ? 2.638 -1.706 9.016 1.00 97.94 82 ILE A O 1
ATOM 621 N N . LYS A 1 83 ? 3.787 0.094 8.312 1.00 97.31 83 LYS A N 1
ATOM 622 C CA . LYS A 1 83 ? 4.322 0.469 9.632 1.00 97.31 83 LYS A CA 1
ATOM 623 C C . LYS A 1 83 ? 3.345 1.277 10.483 1.00 97.31 83 LYS A C 1
ATOM 625 O O . LYS A 1 83 ? 3.563 1.384 11.689 1.00 97.31 83 LYS A O 1
ATOM 630 N N . GLN A 1 84 ? 2.283 1.824 9.898 1.00 96.38 84 GLN A N 1
ATOM 631 C CA . GLN A 1 84 ? 1.249 2.531 10.643 1.00 96.38 84 GLN A CA 1
ATOM 632 C C . GLN A 1 84 ? 0.578 1.600 11.664 1.00 96.38 84 GLN A C 1
ATOM 634 O O . GLN A 1 84 ? 0.170 0.481 11.337 1.00 96.38 84 GLN A O 1
ATOM 639 N N . GLY A 1 85 ? 0.434 2.080 12.902 1.00 96.06 85 GLY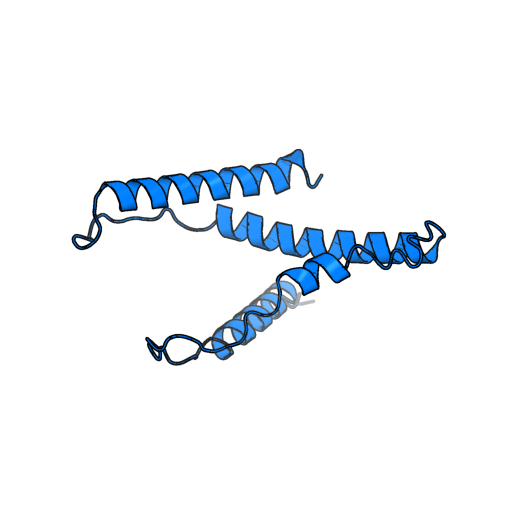 A N 1
ATOM 640 C CA . GLY A 1 85 ? -0.247 1.351 13.972 1.00 96.06 85 GLY A CA 1
ATOM 641 C C . GLY A 1 85 ? -1.711 1.044 13.641 1.00 96.06 85 GLY A C 1
ATOM 642 O O . GLY A 1 85 ? -2.348 1.737 12.845 1.00 96.06 85 GLY A O 1
ATOM 643 N N . ASN A 1 86 ? -2.251 -0.008 14.255 1.00 95.81 86 ASN A N 1
ATOM 644 C CA . ASN A 1 86 ? -3.657 -0.371 14.080 1.00 95.81 86 ASN A CA 1
ATOM 645 C C . ASN A 1 86 ? -4.568 0.748 14.584 1.00 95.81 86 ASN A C 1
ATOM 647 O O . ASN A 1 86 ? -4.357 1.270 15.682 1.00 95.81 86 ASN A O 1
ATOM 651 N N . VAL A 1 87 ? -5.587 1.095 13.795 1.00 94.88 87 VAL A N 1
ATOM 652 C CA . VAL A 1 87 ? -6.616 2.031 14.254 1.00 94.88 87 VAL A CA 1
ATOM 653 C C . VAL A 1 87 ? -7.316 1.428 15.472 1.00 94.88 87 VAL A C 1
ATOM 655 O O . VAL A 1 87 ? -7.714 0.264 15.461 1.00 94.88 87 VAL A O 1
ATOM 658 N N . ASN A 1 88 ? -7.467 2.227 16.527 1.00 94.81 88 ASN A N 1
ATOM 659 C CA . ASN A 1 88 ? -8.124 1.821 17.761 1.00 94.81 88 ASN A CA 1
ATOM 660 C C . ASN A 1 88 ? -9.207 2.835 18.139 1.00 94.81 88 ASN A C 1
ATOM 662 O O . ASN A 1 88 ? -8.929 4.016 18.333 1.00 94.81 88 ASN A O 1
ATOM 666 N N . PHE A 1 89 ? -10.439 2.349 18.278 1.00 95.19 89 PHE A N 1
ATOM 667 C CA . PHE A 1 89 ? -11.613 3.147 18.628 1.00 95.19 89 PHE A CA 1
ATOM 668 C C . PHE A 1 89 ? -12.142 2.881 20.045 1.00 95.19 89 PHE A C 1
ATOM 670 O O . PHE A 1 89 ? -13.268 3.276 20.348 1.00 95.19 89 PHE A O 1
ATOM 677 N N . GLY A 1 90 ? -11.373 2.208 20.910 1.00 91.50 90 GLY A N 1
ATOM 678 C CA . GLY A 1 90 ? -11.832 1.761 22.232 1.00 91.50 90 GLY A CA 1
ATOM 679 C C . GLY A 1 90 ? -12.416 2.873 23.110 1.00 91.50 90 GLY A C 1
ATOM 680 O O . GLY A 1 90 ? -13.407 2.649 23.793 1.00 91.50 90 GLY A O 1
ATOM 681 N N . ASN A 1 91 ? -11.873 4.090 23.009 1.00 93.00 91 ASN A N 1
ATOM 682 C CA . ASN A 1 91 ? -12.318 5.252 23.790 1.00 93.00 91 ASN A CA 1
ATOM 683 C C . ASN A 1 91 ? -13.151 6.260 22.974 1.00 93.00 91 ASN A C 1
ATOM 685 O O . ASN A 1 91 ? -13.415 7.364 23.442 1.00 93.00 91 ASN A O 1
ATOM 689 N N . VAL A 1 92 ? -13.543 5.917 21.742 1.00 93.19 92 VAL A N 1
ATOM 690 C CA . VAL A 1 92 ? -14.284 6.818 20.845 1.00 93.19 92 VAL A CA 1
ATOM 691 C C . VAL A 1 92 ? -15.752 6.407 20.826 1.00 93.19 92 VAL A C 1
ATOM 693 O O . VAL A 1 92 ? -16.123 5.465 20.131 1.00 93.19 92 VAL A O 1
ATOM 696 N N . SER A 1 93 ? -16.607 7.093 21.583 1.00 92.88 93 SER A N 1
ATOM 697 C CA . SER A 1 93 ? -18.048 6.791 21.671 1.00 92.88 93 SER A CA 1
ATOM 698 C C . SER A 1 93 ? -18.903 7.486 20.605 1.00 92.88 93 SER A C 1
ATOM 700 O O . SER A 1 93 ? -20.028 7.067 20.362 1.00 92.88 93 SER A O 1
ATOM 702 N N . THR A 1 94 ? -18.373 8.519 19.950 1.00 94.75 94 THR A N 1
ATOM 703 C CA . THR A 1 94 ? -19.098 9.359 18.978 1.00 94.75 94 THR A CA 1
ATOM 704 C C . THR A 1 94 ? -19.229 8.743 17.586 1.00 94.75 94 THR A C 1
ATOM 706 O O . THR A 1 94 ? -19.983 9.249 16.762 1.00 94.75 94 THR A O 1
ATOM 709 N N . VAL A 1 95 ? -18.492 7.666 17.312 1.00 93.94 95 VAL A N 1
ATOM 710 C CA . VAL A 1 95 ? -18.474 6.976 16.017 1.00 93.94 95 VAL A CA 1
ATOM 711 C C . VAL A 1 95 ? -19.274 5.683 16.137 1.00 93.94 95 VAL A C 1
ATOM 713 O O . VAL A 1 95 ? -19.072 4.914 17.082 1.00 93.94 95 VAL A O 1
ATOM 716 N N . ASP A 1 96 ? -20.161 5.420 15.181 1.00 95.88 96 ASP A N 1
ATOM 717 C CA . ASP A 1 96 ? -20.963 4.201 15.173 1.00 95.88 96 ASP A CA 1
ATOM 718 C C . ASP A 1 96 ? -20.114 2.947 14.889 1.00 95.88 96 ASP A C 1
ATOM 720 O O . ASP A 1 96 ? -19.023 3.000 14.311 1.00 95.88 96 ASP A O 1
ATOM 724 N N . ALA A 1 97 ? -20.617 1.785 15.310 1.00 94.69 97 ALA A N 1
ATOM 725 C CA . ALA A 1 97 ? -19.889 0.523 15.204 1.00 94.69 97 ALA A CA 1
ATOM 726 C C . ALA A 1 97 ? -19.604 0.100 13.751 1.00 94.69 97 ALA A C 1
ATOM 728 O O . ALA A 1 97 ? -18.551 -0.484 13.484 1.00 94.69 97 ALA A O 1
ATOM 729 N N . ALA A 1 98 ? -20.501 0.408 12.809 1.00 96.75 98 ALA A N 1
ATOM 730 C CA . ALA A 1 98 ? -20.327 0.024 11.414 1.00 96.75 98 ALA A CA 1
ATOM 731 C C . ALA A 1 98 ? -19.205 0.837 10.759 1.00 96.75 98 ALA A C 1
ATOM 733 O O . ALA A 1 98 ? -18.366 0.272 10.054 1.00 96.75 98 ALA A O 1
ATOM 734 N N . LEU A 1 99 ? -19.134 2.143 11.029 1.00 96.56 99 LEU A N 1
ATOM 735 C CA . LEU A 1 99 ? -18.047 2.988 10.540 1.00 96.56 99 LEU A CA 1
ATOM 736 C C . LEU A 1 99 ? -16.693 2.573 11.130 1.00 96.56 99 LEU A C 1
ATOM 738 O O . LEU A 1 99 ? -15.720 2.457 10.383 1.00 96.56 99 LEU A O 1
ATOM 742 N N . LYS A 1 100 ? -16.628 2.258 12.431 1.00 96.62 100 LYS A N 1
ATOM 743 C CA . LYS A 1 100 ? -15.406 1.708 13.053 1.00 96.62 100 LYS A CA 1
ATOM 744 C C . LYS A 1 100 ? -14.921 0.451 12.330 1.00 96.62 100 LYS A C 1
ATOM 746 O O . LYS A 1 100 ? -13.742 0.357 11.990 1.00 96.62 100 LYS A O 1
ATOM 751 N N . GLY A 1 101 ? -15.836 -0.483 12.058 1.00 96.25 101 GLY A N 1
ATOM 752 C CA . GLY A 1 101 ? -15.535 -1.713 11.326 1.00 96.25 101 GLY A CA 1
ATOM 753 C C . GLY A 1 101 ? -14.987 -1.444 9.922 1.00 96.25 101 GLY A C 1
ATOM 754 O O . GLY A 1 101 ? -13.957 -2.004 9.551 1.00 96.25 101 GLY A O 1
ATOM 755 N N . LYS A 1 102 ? -15.610 -0.526 9.172 1.00 98.00 102 LYS A N 1
ATOM 756 C CA . LYS A 1 102 ? -15.151 -0.142 7.826 1.00 98.00 102 LYS A CA 1
ATOM 757 C C . LYS A 1 102 ? -13.747 0.452 7.833 1.00 98.00 102 LYS A C 1
ATOM 759 O O . LYS A 1 102 ? -12.940 0.100 6.980 1.00 98.00 102 LYS A O 1
ATOM 764 N N . VAL A 1 103 ? -13.429 1.324 8.791 1.00 97.69 103 VAL A N 1
ATOM 765 C CA . VAL A 1 103 ? -12.089 1.931 8.872 1.00 97.69 103 VAL A CA 1
ATOM 766 C C . VAL A 1 103 ? -11.018 0.869 9.125 1.00 97.69 103 VAL A C 1
ATOM 768 O O . VAL A 1 103 ? -9.988 0.883 8.455 1.00 97.69 103 VAL A O 1
ATOM 771 N N . ILE A 1 104 ? -11.273 -0.073 10.038 1.00 97.25 104 ILE A N 1
ATOM 772 C CA . ILE A 1 104 ? -10.354 -1.189 10.310 1.00 97.25 104 ILE A CA 1
ATOM 773 C C . ILE A 1 104 ? -10.167 -2.038 9.043 1.00 97.25 104 ILE A C 1
ATOM 775 O O . ILE A 1 104 ? -9.039 -2.262 8.609 1.00 97.25 104 I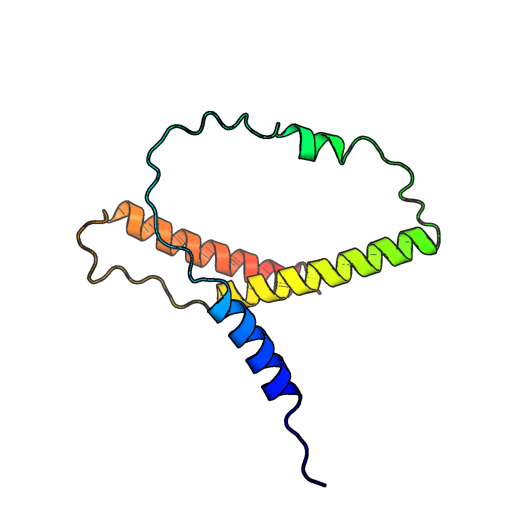LE A O 1
ATOM 779 N N . GLN A 1 105 ? -11.264 -2.420 8.383 1.00 98.19 105 GLN A N 1
ATOM 780 C CA . GLN A 1 105 ? -11.216 -3.202 7.146 1.00 98.19 105 GLN A CA 1
ATOM 781 C C . GLN A 1 105 ? -10.447 -2.486 6.023 1.00 98.19 105 GLN A C 1
ATOM 783 O O . GLN A 1 105 ? -9.665 -3.111 5.301 1.00 98.19 105 GLN A O 1
ATOM 788 N N . HIS A 1 106 ? -10.653 -1.180 5.850 1.00 98.50 106 HIS A N 1
ATOM 789 C CA . HIS A 1 106 ? -9.938 -0.397 4.844 1.00 98.50 106 HIS A CA 1
ATOM 790 C C . HIS A 1 106 ? -8.451 -0.265 5.171 1.00 98.50 106 HIS A C 1
ATOM 792 O O . HIS A 1 106 ? -7.636 -0.331 4.251 1.00 98.50 106 HIS A O 1
ATOM 798 N N . GLN A 1 107 ? -8.079 -0.158 6.451 1.00 98.38 107 GLN A N 1
ATOM 799 C CA . GLN A 1 107 ? -6.675 -0.196 6.858 1.00 98.38 107 GLN A CA 1
ATOM 800 C C . GLN A 1 107 ? -6.020 -1.531 6.471 1.00 98.38 107 GLN A C 1
ATOM 802 O O . GLN A 1 107 ? -4.933 -1.539 5.891 1.00 98.38 107 GLN A O 1
ATOM 807 N N . ASP A 1 108 ? -6.684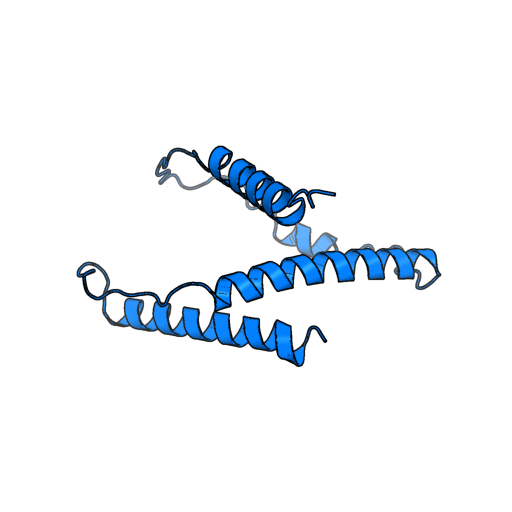 -2.657 6.732 1.00 98.19 108 ASP A N 1
ATOM 808 C CA . ASP A 1 108 ? -6.153 -3.979 6.387 1.00 98.19 108 ASP A CA 1
ATOM 809 C C . ASP A 1 108 ? -6.080 -4.199 4.873 1.00 98.19 108 ASP A C 1
ATOM 811 O O . ASP A 1 108 ? -5.083 -4.717 4.367 1.00 98.19 108 ASP A O 1
ATOM 815 N N . THR A 1 109 ? -7.076 -3.711 4.132 1.00 98.62 109 THR A N 1
ATOM 816 C CA . THR A 1 109 ? -7.072 -3.721 2.661 1.00 98.62 109 THR A CA 1
ATOM 817 C C . THR A 1 109 ? -5.903 -2.903 2.108 1.00 98.62 109 THR A C 1
ATOM 819 O O . THR A 1 109 ? -5.169 -3.375 1.241 1.00 98.62 109 THR A O 1
ATOM 822 N N . ALA A 1 110 ? -5.673 -1.698 2.640 1.00 98.50 110 ALA A N 1
ATOM 823 C CA . ALA A 1 110 ? -4.558 -0.848 2.231 1.00 98.50 110 ALA A CA 1
ATOM 824 C C . ALA A 1 110 ? -3.202 -1.525 2.488 1.00 98.50 110 ALA A C 1
ATOM 826 O O . ALA A 1 1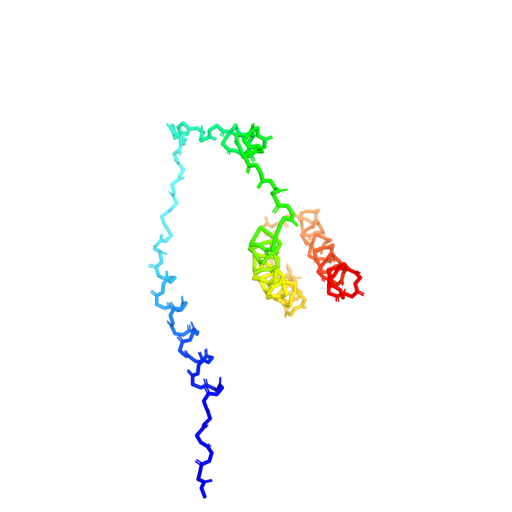10 ? -2.316 -1.473 1.636 1.00 98.50 110 ALA A O 1
ATOM 827 N N . ARG A 1 111 ? -3.048 -2.223 3.620 1.00 98.62 111 ARG A N 1
ATOM 828 C CA . ARG A 1 111 ? -1.845 -3.021 3.907 1.00 98.62 111 ARG A CA 1
ATOM 829 C C . ARG A 1 111 ? -1.690 -4.207 2.962 1.00 98.62 111 ARG A C 1
ATOM 831 O O . ARG A 1 111 ? -0.566 -4.498 2.563 1.00 98.62 111 ARG A O 1
ATOM 838 N N . GLY A 1 112 ? -2.783 -4.878 2.605 1.00 98.38 112 GLY A N 1
ATOM 839 C CA . GLY A 1 112 ? -2.783 -5.935 1.592 1.00 98.38 112 GLY A CA 1
ATOM 840 C C . GLY A 1 112 ? -2.258 -5.427 0.249 1.00 98.38 112 GLY A C 1
ATOM 841 O O . GLY A 1 112 ? -1.323 -6.001 -0.301 1.00 98.38 112 GLY A O 1
ATOM 842 N N . ASN A 1 113 ? -2.768 -4.286 -0.216 1.00 98.50 113 ASN A N 1
ATOM 843 C CA . ASN A 1 113 ? -2.321 -3.657 -1.461 1.00 98.50 113 ASN A CA 1
ATOM 844 C C . ASN A 1 113 ? -0.855 -3.198 -1.392 1.00 98.50 113 ASN A C 1
ATOM 846 O O . ASN A 1 113 ? -0.106 -3.370 -2.350 1.00 98.50 113 ASN A O 1
ATOM 850 N N . ALA A 1 114 ? -0.422 -2.654 -0.251 1.00 98.44 114 ALA A N 1
ATOM 851 C CA . ALA A 1 114 ? 0.970 -2.265 -0.033 1.00 98.44 114 ALA A CA 1
ATOM 852 C C . ALA A 1 114 ? 1.929 -3.466 -0.102 1.00 98.44 114 ALA A C 1
ATOM 854 O O . ALA A 1 114 ? 2.992 -3.368 -0.710 1.00 98.44 114 ALA A O 1
ATOM 855 N N . LYS A 1 115 ? 1.549 -4.611 0.478 1.00 98.25 115 LYS A N 1
ATOM 856 C CA . LYS A 1 115 ? 2.321 -5.858 0.361 1.00 98.25 115 LYS A CA 1
ATOM 857 C C . LYS A 1 115 ? 2.327 -6.380 -1.071 1.00 98.25 115 LYS A C 1
ATOM 859 O O . LYS A 1 115 ? 3.383 -6.720 -1.578 1.00 98.25 115 LYS A O 1
ATOM 864 N N . GLN A 1 116 ? 1.184 -6.351 -1.757 1.00 98.19 116 GLN A N 1
ATOM 865 C CA . GLN A 1 116 ? 1.099 -6.736 -3.167 1.00 98.19 116 GLN A CA 1
ATOM 866 C C . GLN A 1 116 ? 2.044 -5.904 -4.048 1.00 98.19 116 GLN A C 1
ATOM 868 O O . GLN A 1 116 ? 2.684 -6.451 -4.946 1.00 98.19 116 GLN A O 1
ATOM 873 N N . TRP A 1 117 ? 2.164 -4.597 -3.785 1.00 97.94 117 TRP A N 1
ATOM 874 C CA . TRP A 1 117 ? 3.179 -3.766 -4.432 1.00 97.94 117 TRP A CA 1
ATOM 875 C C . TRP A 1 117 ? 4.589 -4.300 -4.159 1.00 97.94 117 TRP A C 1
ATOM 877 O O . TRP A 1 117 ? 5.291 -4.637 -5.105 1.00 97.94 117 TRP A O 1
ATOM 887 N N . LEU A 1 118 ? 4.981 -4.412 -2.887 1.00 97.19 118 LEU A N 1
ATOM 888 C CA . LEU A 1 118 ? 6.355 -4.743 -2.490 1.00 97.19 118 LEU A CA 1
ATOM 889 C C . LEU A 1 118 ? 6.794 -6.159 -2.881 1.00 97.19 118 LEU A C 1
ATOM 891 O O . LEU A 1 118 ? 7.955 -6.349 -3.235 1.00 97.19 118 LEU A O 1
ATOM 895 N N . ASP A 1 119 ? 5.879 -7.123 -2.809 1.00 96.81 119 ASP A N 1
ATOM 896 C CA . ASP A 1 119 ? 6.194 -8.549 -2.902 1.00 96.81 119 ASP A CA 1
ATOM 897 C C . ASP A 1 119 ? 5.909 -9.130 -4.299 1.00 96.81 119 ASP A C 1
ATOM 899 O O . ASP A 1 119 ? 6.446 -10.185 -4.633 1.00 96.81 119 ASP A O 1
ATOM 903 N N . VAL A 1 120 ? 5.059 -8.477 -5.111 1.00 96.88 120 VAL A N 1
ATOM 904 C CA . VAL A 1 120 ? 4.579 -9.041 -6.391 1.00 96.88 120 VAL A CA 1
ATOM 905 C C . VAL A 1 120 ? 4.706 -8.094 -7.581 1.00 96.88 120 VAL A C 1
ATOM 907 O O . VAL A 1 120 ? 5.158 -8.533 -8.632 1.00 96.88 120 VAL A O 1
ATOM 910 N N . LEU A 1 121 ? 4.288 -6.827 -7.467 1.00 95.44 121 LEU A N 1
ATOM 911 C CA . LEU A 1 121 ? 4.256 -5.908 -8.622 1.00 95.44 121 LEU A CA 1
ATOM 912 C C . LEU A 1 121 ? 5.580 -5.186 -8.870 1.00 95.44 121 LEU A C 1
ATOM 914 O O . LEU A 1 121 ? 5.938 -4.946 -10.018 1.00 95.44 121 LEU A O 1
ATOM 918 N N . LYS A 1 122 ? 6.273 -4.814 -7.794 1.00 89.56 122 LYS A N 1
ATOM 919 C CA . LYS A 1 122 ? 7.570 -4.152 -7.842 1.00 89.56 122 LYS A CA 1
ATOM 920 C C . LYS A 1 122 ? 8.752 -4.983 -8.376 1.00 89.56 122 LYS A C 1
ATOM 922 O O . LYS A 1 122 ? 9.571 -4.334 -9.024 1.00 89.56 122 LYS A O 1
ATOM 927 N N . PRO A 1 123 ? 8.950 -6.263 -7.975 1.00 63.44 123 PRO A N 1
ATOM 928 C CA . PRO A 1 123 ? 10.253 -6.931 -8.018 1.00 63.44 123 PRO A CA 1
ATOM 929 C C . PRO A 1 123 ? 11.002 -6.781 -9.341 1.00 63.44 123 PRO A C 1
ATOM 931 O O . PRO A 1 123 ? 10.356 -6.867 -10.409 1.00 63.44 123 PRO A O 1
#

Secondary structure (DSSP, 8-state):
-----HHHHHHHHHHHHHHHH---------S--------THHHHGGGS-------SHHHHHHHHHHHHHHHHHHHHHHHHHHHSPPP--TT--SS-HHHHHHHHHHHHHHHHHHHHIIIII--

InterPro domains:
  IPR008414 Hemolysin BL-binding component [PF05791] (54-123)
  IPR052785 Enterotoxin complex component [PTHR38443] (1-123)

Foldseek 3Di:
DPDDPVVVVVVVVVVVVVVVPPPDDPDDDPDPPPPPPPPPCVVVVVPPPCPDPPVPPVSVVVVVVVVVVVLVVLLVQLVCLLPDDQDDCPPPPPDDPVVVVVVRVVSVVSNVVSCCSVPPVPD

pLDDT: mean 74.42, std 23.28, range [35.47, 98.62]

Organism: Bacillus cereus (NCBI:txid1396)

Sequence (123 aa):
MTKKPYKVMALSALMAVFAAGNIMPTHTYAAESTVKQAPVHAVAKAYNDYEEYSLGPEGLKDAMERTGSNALVMDLYALTIIKQGNVNFGNVSTVDAALKGKVIQHQDTARGNAKQWLDVLKP